Protein AF-A0A832N9A4-F1 (afdb_monomer)

Secondary structure (DSSP, 8-state):
-PPPPHHHHHHHHHHHHHHHHHHHHHHHHHHHTPPTT----S-SS-HHHHHHHHHHHHHHHTT-SSB--TT-SS-----B--HHHHHHHHHHHHHT--HHHH-

Sequence (103 aa):
MPRWTREEKLWAAGWGLLVMLLAFLPYLFALARTPGGYQFMGFLGNPDDRNAHLAWIRQALEGRLLLRNEYTTEPHEGRFLNLYFLFLGRLAAGLGLSPYSVY

Foldseek 3Di:
DDDDDPVRVVVVVVVVVVVVVVVCVVQVVCQVPPDPPDHDLSDPDDVVVVVQLLQLLCCLLVVDQAGDRPPDPDDDDRDDGDPQSNVLSVVCNVVVHHSSVSD

Mean predicted aligned error: 4.88 Å

Structure (mmCIF, N/CA/C/O backbone):
data_AF-A0A832N9A4-F1
#
_entry.id   AF-A0A832N9A4-F1
#
loop_
_atom_site.group_PDB
_atom_site.id
_atom_site.type_symbol
_atom_site.label_atom_id
_atom_site.label_alt_id
_atom_site.label_comp_id
_atom_site.label_asym_id
_atom_site.label_entity_id
_atom_site.label_seq_id
_atom_site.pdbx_PDB_ins_code
_atom_site.Cartn_x
_atom_site.Cartn_y
_atom_site.Cartn_z
_atom_site.occupancy
_atom_site.B_iso_or_equiv
_atom_site.auth_seq_id
_atom_site.auth_comp_id
_atom_site.auth_asym_id
_atom_site.auth_atom_id
_atom_site.pdbx_PDB_model_num
ATOM 1 N N . MET A 1 1 ? 35.759 1.006 -12.639 1.00 58.22 1 MET A N 1
ATOM 2 C CA . MET A 1 1 ? 34.459 0.300 -12.701 1.00 58.22 1 MET A CA 1
ATOM 3 C C . MET A 1 1 ? 34.007 0.254 -14.154 1.00 58.22 1 MET A C 1
ATOM 5 O O . MET A 1 1 ? 34.050 1.308 -14.784 1.00 58.22 1 MET A O 1
ATOM 9 N N 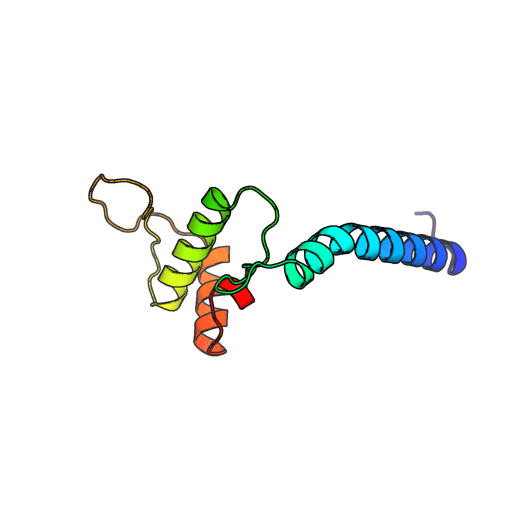. PRO A 1 2 ? 33.640 -0.913 -14.708 1.00 78.56 2 PRO A N 1
ATOM 10 C CA . PRO A 1 2 ? 33.149 -0.999 -16.083 1.00 78.56 2 PRO A CA 1
ATOM 11 C C . PRO A 1 2 ? 31.856 -0.182 -16.248 1.00 78.56 2 PRO A C 1
ATOM 13 O O . PRO A 1 2 ? 30.967 -0.233 -15.397 1.00 78.56 2 PRO A O 1
ATOM 16 N N . ARG A 1 3 ? 31.776 0.618 -17.319 1.00 83.44 3 ARG A N 1
ATOM 17 C CA . ARG A 1 3 ? 30.595 1.421 -17.669 1.00 83.44 3 ARG A CA 1
ATOM 18 C C . ARG A 1 3 ? 29.771 0.664 -18.706 1.00 83.44 3 ARG A C 1
ATOM 20 O O . ARG A 1 3 ? 30.279 0.349 -19.771 1.00 83.44 3 ARG A O 1
ATOM 27 N N . TRP A 1 4 ? 28.508 0.422 -18.381 1.00 90.50 4 TRP A N 1
ATOM 28 C CA . TRP A 1 4 ? 27.551 -0.269 -19.242 1.00 90.50 4 TRP A CA 1
ATOM 29 C C . TRP A 1 4 ? 27.150 0.622 -20.420 1.00 90.50 4 TRP A C 1
ATOM 31 O O . TRP A 1 4 ? 26.909 1.825 -20.238 1.00 90.50 4 TRP A O 1
ATOM 41 N N . THR A 1 5 ? 27.041 0.031 -21.604 1.00 95.75 5 THR A N 1
ATOM 42 C CA . THR A 1 5 ? 26.595 0.693 -22.833 1.00 95.75 5 THR A CA 1
ATOM 43 C C . THR A 1 5 ? 25.097 1.021 -22.782 1.00 95.75 5 THR A C 1
ATOM 45 O O . THR A 1 5 ? 24.340 0.513 -21.949 1.00 95.75 5 THR A O 1
ATOM 48 N N . ARG A 1 6 ? 24.637 1.917 -23.666 1.00 94.25 6 ARG A N 1
ATOM 49 C CA . ARG A 1 6 ? 23.209 2.271 -23.762 1.00 94.25 6 ARG A CA 1
ATOM 50 C C . ARG A 1 6 ? 22.356 1.064 -24.164 1.00 94.25 6 ARG A C 1
ATOM 52 O O . ARG A 1 6 ? 21.251 0.919 -23.654 1.00 94.25 6 ARG A O 1
ATOM 59 N N . GLU A 1 7 ? 22.872 0.215 -25.045 1.00 95.56 7 GLU A N 1
ATOM 60 C CA . GLU A 1 7 ? 22.177 -0.974 -25.545 1.00 95.56 7 GLU A CA 1
ATOM 61 C C . GLU A 1 7 ? 21.977 -2.014 -24.444 1.00 95.56 7 GLU A C 1
ATOM 63 O O . GLU A 1 7 ? 20.855 -2.470 -24.246 1.00 95.56 7 GLU A O 1
ATOM 68 N N . GLU A 1 8 ? 23.009 -2.299 -23.645 1.00 95.81 8 GLU A N 1
ATOM 69 C CA . GLU A 1 8 ? 22.905 -3.217 -22.501 1.00 95.81 8 GLU A CA 1
ATOM 70 C C . GLU A 1 8 ? 21.872 -2.735 -21.476 1.00 95.81 8 GLU A C 1
ATOM 72 O O . GLU A 1 8 ? 21.081 -3.525 -20.963 1.00 95.81 8 GLU A O 1
ATOM 77 N N . LYS A 1 9 ? 21.826 -1.422 -21.208 1.00 95.44 9 LYS A N 1
ATOM 78 C CA . LYS A 1 9 ? 20.820 -0.833 -20.311 1.00 95.44 9 LYS A CA 1
ATOM 79 C C . LYS A 1 9 ? 19.404 -0.986 -20.858 1.00 95.44 9 LYS A C 1
ATOM 81 O O . LYS A 1 9 ? 18.500 -1.311 -20.095 1.00 95.44 9 LYS A O 1
ATOM 86 N N . LEU A 1 10 ? 19.203 -0.749 -22.155 1.00 96.81 10 LEU A N 1
ATOM 87 C CA . LEU A 1 10 ? 17.894 -0.900 -22.796 1.00 96.81 10 LEU A CA 1
ATOM 88 C C . LEU A 1 10 ? 17.456 -2.365 -22.845 1.00 96.81 10 LEU A C 1
ATOM 90 O O . LEU A 1 10 ? 16.291 -2.655 -22.595 1.00 96.81 10 LEU A O 1
ATOM 94 N N . TRP A 1 11 ? 18.385 -3.283 -23.103 1.00 97.50 11 TRP A N 1
ATOM 95 C CA . TRP A 1 11 ? 18.128 -4.719 -23.076 1.00 97.50 11 TRP A CA 1
ATOM 96 C C . TRP A 1 11 ? 17.721 -5.187 -21.675 1.00 97.50 11 TRP A C 1
ATOM 98 O O . TRP A 1 11 ? 16.685 -5.833 -21.516 1.00 97.50 11 TRP A O 1
ATOM 108 N N . ALA A 1 12 ? 18.475 -4.788 -20.646 1.00 97.12 12 ALA A N 1
ATOM 109 C CA . ALA A 1 12 ? 18.156 -5.105 -19.258 1.00 97.12 12 ALA A CA 1
ATOM 110 C C . ALA A 1 12 ? 16.815 -4.492 -18.824 1.00 97.12 12 ALA A C 1
ATOM 112 O O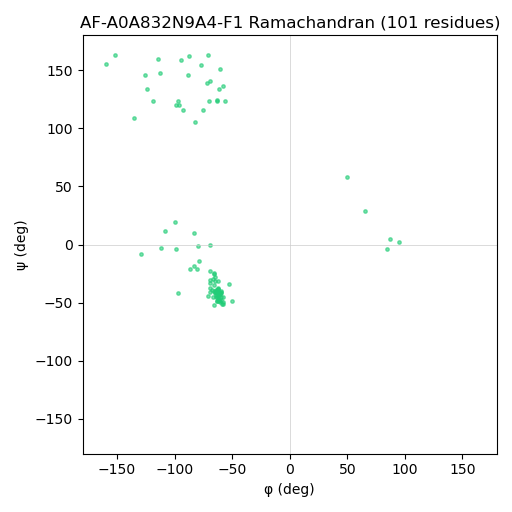 . ALA A 1 12 ? 16.012 -5.166 -18.183 1.00 97.12 12 ALA A O 1
ATOM 113 N N . ALA A 1 13 ? 16.535 -3.242 -19.210 1.00 97.31 13 ALA A N 1
ATOM 114 C CA . ALA A 1 13 ? 15.254 -2.595 -18.938 1.00 97.31 13 ALA A CA 1
ATOM 115 C C . ALA A 1 13 ? 14.090 -3.296 -19.654 1.00 97.31 13 ALA A C 1
ATOM 117 O O . ALA A 1 13 ? 13.032 -3.476 -19.056 1.00 97.31 13 ALA A O 1
ATOM 118 N N . GLY A 1 14 ? 14.287 -3.730 -20.902 1.00 98.31 14 GLY A N 1
ATOM 119 C CA . GLY A 1 14 ? 13.292 -4.481 -21.666 1.00 98.31 14 GLY A CA 1
ATOM 120 C C . GLY A 1 14 ? 12.945 -5.813 -21.004 1.00 98.31 14 GLY A C 1
ATOM 121 O O . GLY A 1 14 ? 11.769 -6.108 -20.797 1.00 98.31 14 GLY A O 1
ATOM 122 N N . TRP A 1 15 ? 13.956 -6.582 -20.592 1.00 98.25 15 TRP A N 1
ATOM 123 C CA . TRP A 1 15 ? 13.741 -7.822 -19.842 1.00 98.25 15 TRP A CA 1
ATOM 124 C C . TRP A 1 15 ? 13.122 -7.584 -18.470 1.00 98.25 15 TRP A C 1
ATOM 126 O O . TRP A 1 15 ? 12.200 -8.302 -18.091 1.00 98.25 15 TRP A O 1
ATOM 136 N N . GLY A 1 16 ? 13.578 -6.562 -17.745 1.00 98.00 16 GLY A N 1
ATOM 137 C CA . GLY A 1 16 ? 12.993 -6.175 -16.465 1.00 98.00 16 GLY A CA 1
ATOM 138 C C . GLY A 1 16 ? 11.509 -5.839 -16.600 1.00 98.00 16 GLY A C 1
ATOM 139 O O . GLY A 1 16 ? 10.694 -6.342 -15.830 1.00 98.00 16 GLY A O 1
ATOM 140 N N . LEU A 1 17 ? 11.144 -5.064 -17.625 1.00 97.94 17 LEU A N 1
ATOM 141 C CA . LEU A 1 17 ? 9.754 -4.734 -17.923 1.00 97.94 17 LEU A CA 1
ATOM 142 C C . LEU A 1 17 ? 8.944 -5.983 -18.285 1.00 97.94 17 LEU A C 1
ATOM 144 O O . LEU A 1 17 ? 7.847 -6.158 -17.763 1.00 97.94 17 LEU A O 1
ATOM 148 N N . LEU A 1 18 ? 9.477 -6.869 -19.130 1.00 98.00 18 LEU A N 1
ATOM 149 C CA . LEU A 1 18 ? 8.796 -8.110 -19.502 1.00 98.00 18 LEU A CA 1
ATOM 150 C C . LEU A 1 18 ? 8.528 -8.994 -18.278 1.00 98.00 18 LEU A C 1
ATOM 152 O O . LEU A 1 18 ? 7.394 -9.420 -18.072 1.00 98.00 18 LEU A O 1
ATOM 156 N N . VAL A 1 19 ? 9.540 -9.238 -17.443 1.00 97.94 19 VAL A N 1
ATOM 157 C CA . VAL A 1 19 ? 9.394 -10.039 -16.217 1.00 97.94 19 VAL A CA 1
ATOM 158 C C . VAL A 1 19 ? 8.386 -9.395 -15.268 1.00 97.94 19 VAL A C 1
ATOM 160 O O . VAL A 1 19 ? 7.533 -10.096 -14.727 1.00 97.94 19 VAL A O 1
ATOM 163 N N . MET A 1 20 ? 8.433 -8.069 -15.112 1.00 97.00 20 MET A N 1
ATOM 164 C CA . MET A 1 20 ? 7.462 -7.333 -14.307 1.00 97.00 20 MET A CA 1
ATOM 165 C C . MET A 1 20 ? 6.038 -7.558 -14.829 1.00 97.00 20 MET A C 1
ATOM 167 O O . MET A 1 20 ? 5.171 -7.975 -14.067 1.00 97.00 20 MET A O 1
ATOM 171 N N . LEU A 1 21 ? 5.797 -7.362 -16.129 1.00 96.62 21 LEU A N 1
ATOM 172 C CA . LEU A 1 21 ? 4.481 -7.566 -16.745 1.00 96.62 21 LEU A CA 1
ATOM 173 C C . LEU A 1 21 ? 3.978 -9.005 -16.575 1.00 96.62 21 LEU A C 1
ATOM 175 O O . LEU A 1 21 ? 2.812 -9.210 -16.237 1.00 96.62 21 LEU A O 1
ATOM 179 N N . LEU A 1 22 ? 4.853 -9.999 -16.749 1.00 97.31 22 LEU A N 1
ATOM 180 C CA . LEU A 1 22 ? 4.511 -11.405 -16.533 1.00 97.31 22 LEU A CA 1
ATOM 181 C C . LEU A 1 22 ? 4.147 -11.687 -15.068 1.00 97.31 22 LEU A C 1
ATOM 183 O O . LEU A 1 22 ? 3.190 -12.415 -14.811 1.00 97.31 22 LEU A O 1
ATOM 187 N N . ALA A 1 23 ? 4.844 -11.075 -14.108 1.00 95.50 23 ALA A N 1
ATOM 188 C CA . ALA A 1 23 ? 4.532 -11.206 -12.685 1.00 95.50 23 ALA A CA 1
ATOM 189 C C . ALA A 1 23 ? 3.173 -10.580 -12.304 1.00 95.50 23 ALA A C 1
ATOM 191 O O . ALA A 1 23 ? 2.545 -11.024 -11.343 1.00 95.50 23 ALA A O 1
ATO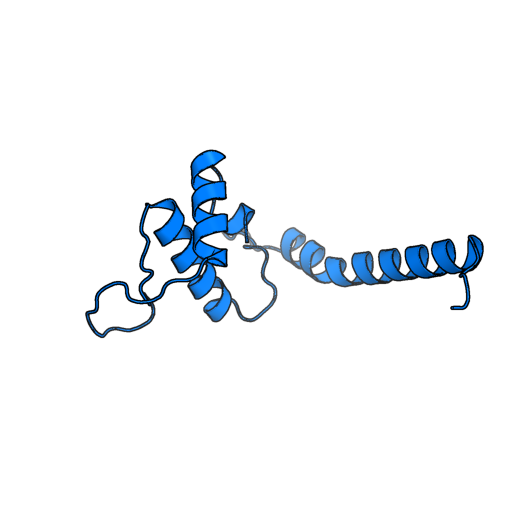M 192 N N . PHE A 1 24 ? 2.683 -9.598 -13.072 1.00 95.62 24 PHE A N 1
ATOM 193 C CA . PHE A 1 24 ? 1.358 -8.992 -12.882 1.00 95.62 24 PHE A CA 1
ATOM 194 C C . PHE A 1 24 ? 0.203 -9.812 -13.476 1.00 95.62 24 PHE A C 1
ATOM 196 O O . PHE A 1 24 ? -0.936 -9.657 -13.029 1.00 95.62 24 PHE A O 1
ATOM 203 N N . LEU A 1 25 ? 0.455 -10.711 -14.435 1.00 96.25 25 LEU A N 1
ATOM 204 C CA . LEU A 1 25 ? -0.590 -11.533 -15.061 1.00 96.25 25 LEU A CA 1
ATOM 205 C C . LEU A 1 25 ? -1.517 -12.260 -14.070 1.00 96.25 25 LEU A C 1
ATOM 207 O O . LEU A 1 25 ? -2.734 -12.154 -14.245 1.00 96.25 25 LEU A O 1
ATOM 211 N N . PRO A 1 26 ? -1.028 -12.963 -13.026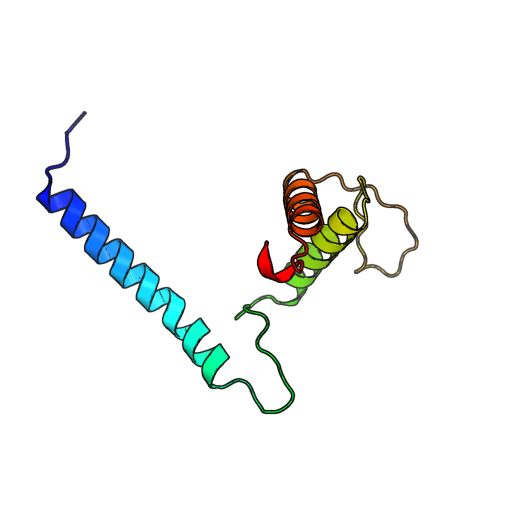 1.00 95.56 26 PRO A N 1
ATOM 212 C CA . PRO A 1 26 ? -1.925 -13.650 -12.100 1.00 95.56 26 PRO A CA 1
ATOM 213 C C . PRO A 1 26 ? -2.812 -12.681 -11.300 1.00 95.56 26 PRO A C 1
ATOM 215 O O . PRO A 1 26 ? -3.939 -13.035 -10.962 1.00 95.56 26 PRO A O 1
ATOM 218 N N . TYR A 1 27 ? -2.365 -11.443 -11.059 1.00 94.25 27 TYR A N 1
ATOM 219 C CA . TYR A 1 27 ? -3.176 -10.411 -10.405 1.00 94.25 27 TYR A CA 1
ATOM 220 C C . TYR A 1 27 ? -4.295 -9.908 -11.318 1.00 94.25 27 TYR A C 1
ATOM 222 O O . TYR A 1 27 ? -5.438 -9.791 -10.878 1.00 94.25 27 TYR A O 1
ATOM 230 N N . LEU A 1 28 ? -3.988 -9.656 -12.595 1.00 95.19 28 LEU A N 1
ATOM 231 C CA . LEU A 1 28 ? -4.993 -9.268 -13.590 1.00 95.19 28 LEU A CA 1
ATOM 232 C C . LEU A 1 28 ? -6.027 -10.378 -13.793 1.00 95.19 28 LEU A C 1
ATOM 234 O O . LEU A 1 28 ? -7.224 -10.107 -13.876 1.00 95.19 28 LEU A O 1
ATOM 238 N N . PHE A 1 29 ? -5.571 -11.631 -13.820 1.00 95.94 29 PHE A N 1
ATOM 239 C CA . PHE A 1 29 ? -6.450 -12.790 -13.902 1.00 95.94 29 PHE A CA 1
ATOM 240 C C . PHE A 1 29 ? -7.375 -12.889 -12.683 1.00 95.94 29 PHE A C 1
ATOM 242 O O . PHE A 1 29 ? -8.583 -13.042 -12.853 1.00 95.94 29 PHE A O 1
ATOM 249 N N . ALA A 1 30 ? -6.838 -12.759 -11.466 1.00 94.81 30 ALA A N 1
ATOM 250 C CA . ALA A 1 30 ? -7.638 -12.783 -10.243 1.00 94.81 30 ALA A CA 1
ATOM 251 C C . ALA A 1 30 ? -8.681 -11.658 -10.227 1.00 94.81 30 ALA A C 1
ATOM 253 O O . ALA A 1 30 ? -9.854 -11.921 -9.972 1.00 94.81 30 ALA A O 1
ATOM 254 N N . LEU A 1 31 ? -8.284 -10.436 -10.597 1.00 94.38 31 LEU A N 1
ATOM 255 C CA . LEU A 1 31 ? -9.192 -9.297 -10.705 1.00 94.38 31 LEU A CA 1
ATOM 256 C C . LEU A 1 31 ? -10.339 -9.585 -11.688 1.00 94.38 31 LEU A C 1
ATOM 258 O O . LEU A 1 31 ? -11.505 -9.433 -11.326 1.00 94.38 31 LEU A O 1
ATOM 262 N N . ALA A 1 32 ? -10.022 -10.076 -12.890 1.00 95.62 32 ALA A N 1
ATOM 263 C CA . ALA A 1 32 ? -11.000 -10.372 -13.938 1.00 95.62 32 ALA A CA 1
ATOM 264 C C . ALA A 1 32 ? -11.921 -11.565 -13.621 1.00 95.62 32 ALA A C 1
ATOM 266 O O . ALA A 1 32 ? -13.002 -11.681 -14.198 1.00 95.62 32 ALA A O 1
ATOM 267 N N . ARG A 1 33 ? -11.500 -12.478 -12.736 1.00 96.25 33 ARG A N 1
ATOM 268 C CA . ARG A 1 33 ? -12.244 -13.701 -12.387 1.00 96.25 33 ARG A CA 1
ATOM 269 C C . ARG A 1 33 ? -12.845 -13.667 -10.983 1.00 96.25 33 ARG A C 1
ATOM 271 O O . ARG A 1 33 ? -13.329 -14.700 -10.522 1.00 96.25 33 ARG A O 1
ATOM 278 N N . THR A 1 34 ? -12.858 -12.504 -10.334 1.00 94.75 34 THR A N 1
ATOM 279 C CA . THR A 1 34 ? -13.505 -12.313 -9.030 1.00 94.75 34 THR A CA 1
ATOM 280 C C . 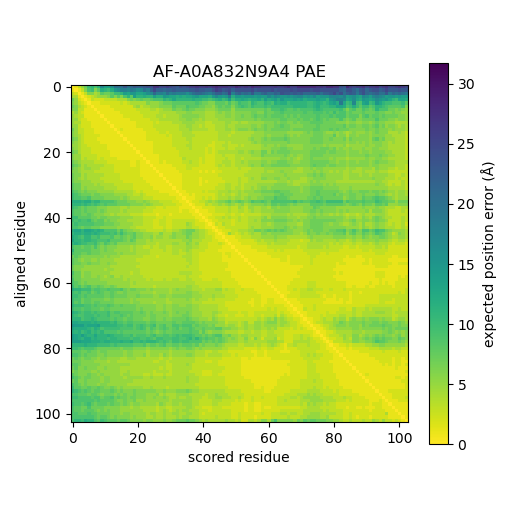THR A 1 34 ? -14.984 -12.722 -9.111 1.00 94.75 34 THR A C 1
ATOM 282 O O . THR A 1 34 ? -15.704 -12.193 -9.962 1.00 94.75 34 THR A O 1
ATOM 285 N N . PRO A 1 35 ? -15.464 -13.655 -8.266 1.00 94.69 35 PRO A N 1
ATOM 286 C CA . PRO A 1 35 ? -16.870 -14.046 -8.251 1.00 94.69 35 PRO A CA 1
ATOM 287 C C . PRO A 1 35 ? -17.797 -12.871 -7.920 1.00 94.69 35 PRO A C 1
ATOM 289 O O . PRO A 1 35 ? -17.432 -11.964 -7.172 1.00 94.69 35 PRO A O 1
ATOM 292 N N . GLY A 1 36 ? -19.026 -12.910 -8.439 1.00 95.88 36 GLY A N 1
ATOM 293 C CA . GLY A 1 36 ? -20.040 -11.904 -8.122 1.00 95.88 36 GLY A CA 1
ATOM 294 C C . GLY A 1 36 ? -20.305 -11.824 -6.615 1.00 95.88 36 GLY A C 1
ATOM 295 O O . GLY A 1 36 ? -20.400 -12.849 -5.946 1.00 95.88 36 GLY A O 1
ATOM 296 N N . GLY A 1 37 ? -20.405 -10.604 -6.085 1.00 95.25 37 GLY A N 1
ATOM 297 C CA . GLY A 1 37 ? -20.570 -10.352 -4.647 1.00 95.25 37 GLY A CA 1
ATOM 298 C C . GLY A 1 37 ? -19.264 -10.317 -3.845 1.00 95.25 37 GLY A C 1
ATOM 299 O O . GLY A 1 37 ? -19.299 -9.990 -2.663 1.00 95.25 37 GLY A O 1
ATOM 300 N N . TYR A 1 38 ? -18.118 -10.588 -4.476 1.00 94.06 38 TYR A N 1
ATOM 301 C CA . TYR A 1 38 ? -16.796 -10.492 -3.860 1.00 94.06 38 TYR A CA 1
ATOM 302 C C . TYR A 1 38 ? -15.961 -9.388 -4.515 1.00 94.06 38 TYR A C 1
ATOM 304 O O . TYR A 1 38 ? -16.219 -8.966 -5.642 1.00 94.06 38 TYR A O 1
ATOM 312 N N . GLN A 1 39 ? -14.936 -8.923 -3.801 1.00 91.06 39 GLN A N 1
ATOM 313 C CA . GLN A 1 39 ? -13.935 -7.990 -4.313 1.00 91.06 39 GLN A CA 1
ATOM 314 C C . GLN A 1 39 ? -12.545 -8.593 -4.144 1.00 91.06 39 GLN A C 1
ATOM 316 O O . GLN A 1 39 ? -12.208 -9.110 -3.077 1.00 91.06 39 GLN A O 1
ATOM 321 N N . PHE A 1 40 ? -11.728 -8.524 -5.194 1.00 92.00 40 PHE A N 1
ATOM 322 C CA . PHE A 1 40 ? -10.332 -8.918 -5.099 1.00 92.00 40 PHE A CA 1
ATOM 323 C C . PHE A 1 40 ? -9.539 -7.841 -4.357 1.00 92.00 40 PHE A C 1
ATOM 325 O O . PHE A 1 40 ? -9.393 -6.722 -4.837 1.00 92.00 40 PHE A O 1
ATOM 332 N N . MET A 1 41 ? -8.997 -8.205 -3.196 1.00 89.38 41 MET A N 1
ATOM 333 C CA . MET A 1 41 ? -8.279 -7.289 -2.299 1.00 89.38 41 MET A CA 1
ATOM 334 C C . MET A 1 41 ? -6.803 -7.076 -2.681 1.00 89.38 41 MET A C 1
ATOM 336 O O . MET A 1 41 ? -6.043 -6.502 -1.910 1.00 89.38 41 MET A O 1
ATOM 340 N N . GLY A 1 42 ? -6.371 -7.557 -3.854 1.00 89.06 42 GLY A N 1
ATOM 341 C CA . GLY A 1 42 ? -5.012 -7.340 -4.364 1.00 89.06 42 GLY A CA 1
ATOM 342 C C . GLY A 1 42 ? -3.966 -8.363 -3.912 1.00 89.06 42 GLY A C 1
ATOM 343 O O . GLY A 1 42 ? -2.794 -8.221 -4.251 1.00 89.06 42 GLY A O 1
ATOM 344 N N . PHE A 1 43 ? -4.349 -9.413 -3.180 1.00 90.62 43 PHE A N 1
ATOM 345 C CA . PHE A 1 43 ? -3.417 -10.407 -2.640 1.00 90.62 43 PHE A CA 1
ATOM 346 C C . PHE A 1 43 ? -3.691 -11.807 -3.183 1.00 90.62 43 PHE A C 1
ATOM 348 O O . PHE A 1 43 ? -4.780 -12.343 -3.015 1.00 90.62 43 PHE A O 1
ATOM 355 N N . LEU A 1 44 ? -2.676 -12.417 -3.799 1.00 90.75 44 LEU A N 1
ATOM 356 C CA . LEU A 1 44 ? -2.760 -13.790 -4.312 1.00 90.75 44 LEU A CA 1
ATOM 357 C C . LEU A 1 44 ? -2.413 -14.857 -3.265 1.00 90.75 44 LEU A C 1
ATOM 359 O O . LEU A 1 44 ? -2.782 -16.014 -3.429 1.00 90.75 44 LEU A O 1
ATOM 363 N N . GLY A 1 45 ? -1.689 -14.491 -2.205 1.00 88.38 45 GLY A N 1
ATOM 364 C CA . GLY A 1 45 ? -1.212 -15.440 -1.203 1.00 88.38 45 GLY A CA 1
ATOM 365 C C . GLY A 1 45 ? -0.865 -14.780 0.125 1.00 88.38 45 GLY A C 1
ATOM 366 O O . GLY A 1 45 ? -0.540 -13.586 0.169 1.00 88.38 45 GLY A O 1
ATOM 367 N N . ASN A 1 46 ? -0.931 -15.596 1.180 1.00 87.88 46 ASN A N 1
ATOM 368 C CA . ASN A 1 46 ? -0.765 -15.218 2.584 1.00 87.88 46 ASN A CA 1
ATOM 369 C C . ASN A 1 46 ? -1.628 -14.002 2.992 1.00 87.88 46 ASN A C 1
ATOM 371 O O . ASN A 1 46 ? -1.083 -12.963 3.366 1.00 87.88 46 ASN A O 1
ATOM 375 N N . PRO A 1 47 ? -2.967 -14.070 2.842 1.00 86.50 47 PRO A N 1
ATOM 376 C CA . PRO A 1 47 ? -3.840 -12.950 3.188 1.00 86.50 47 PRO A CA 1
ATOM 377 C C . PRO A 1 47 ? -3.821 -12.638 4.690 1.00 86.50 47 PRO A C 1
ATOM 379 O O . PRO A 1 47 ? -3.943 -11.473 5.053 1.00 86.50 47 PRO A O 1
ATOM 382 N N . ASP A 1 48 ? -3.621 -13.641 5.546 1.00 89.31 48 ASP A N 1
ATOM 383 C CA . ASP A 1 48 ? -3.680 -13.489 7.004 1.00 89.31 48 ASP A CA 1
ATOM 384 C C . ASP A 1 48 ? -2.594 -12.541 7.528 1.00 89.31 48 ASP A C 1
ATOM 386 O O . ASP A 1 48 ? -2.892 -11.579 8.235 1.00 89.31 48 ASP A O 1
ATOM 390 N N . ASP A 1 49 ? -1.347 -12.741 7.096 1.00 90.75 49 ASP A N 1
ATOM 391 C CA . ASP A 1 49 ? -0.224 -11.870 7.463 1.00 90.75 49 ASP A CA 1
ATOM 392 C C . ASP A 1 49 ? -0.413 -10.440 6.929 1.00 90.75 49 ASP A C 1
ATOM 394 O O . ASP A 1 49 ? -0.210 -9.446 7.628 1.00 90.75 49 ASP A O 1
ATOM 398 N N . ARG A 1 50 ? -0.911 -10.309 5.694 1.00 91.50 50 ARG A N 1
ATOM 399 C CA . ARG A 1 50 ? -1.186 -8.990 5.105 1.00 91.50 50 ARG A CA 1
ATOM 400 C C . ARG A 1 50 ? -2.310 -8.261 5.833 1.00 91.50 50 ARG A C 1
ATOM 402 O O . ARG A 1 50 ? -2.246 -7.042 5.982 1.00 91.50 50 ARG A O 1
ATOM 409 N N . ASN A 1 51 ? -3.312 -8.981 6.326 1.00 93.12 51 ASN A N 1
ATOM 410 C CA . ASN A 1 51 ? -4.379 -8.393 7.125 1.00 93.12 51 ASN A CA 1
ATOM 411 C C . ASN A 1 51 ? -3.856 -7.878 8.477 1.00 93.12 51 ASN A C 1
ATOM 413 O O . ASN A 1 51 ? -4.377 -6.880 8.982 1.00 93.12 51 ASN A O 1
ATOM 417 N N . ALA A 1 52 ? -2.801 -8.478 9.043 1.00 93.69 52 ALA A N 1
ATOM 418 C CA . ALA A 1 52 ? -2.115 -7.924 10.212 1.00 93.69 52 ALA A CA 1
ATOM 419 C C . ALA A 1 52 ? -1.452 -6.576 9.898 1.00 93.69 52 ALA A C 1
ATOM 421 O O . ALA A 1 52 ? -1.648 -5.599 10.625 1.00 93.69 52 ALA A O 1
ATOM 422 N N . HIS A 1 53 ? -0.762 -6.474 8.760 1.00 94.69 53 HIS A N 1
ATOM 423 C CA . HIS A 1 53 ? -0.181 -5.208 8.310 1.00 94.69 53 HIS A CA 1
ATOM 424 C C . HIS A 1 53 ? -1.234 -4.130 8.038 1.00 94.69 53 HIS A C 1
ATOM 426 O O . HIS A 1 53 ? -1.086 -2.988 8.480 1.00 94.69 53 HIS A O 1
ATOM 432 N N . LEU A 1 54 ? -2.327 -4.483 7.361 1.00 95.88 54 LEU A N 1
ATOM 433 C CA . LEU A 1 54 ? -3.428 -3.557 7.104 1.00 95.88 54 LEU A CA 1
ATOM 434 C C . LEU A 1 54 ? -4.084 -3.072 8.401 1.00 95.88 54 LEU A C 1
ATOM 436 O O . LEU A 1 54 ? -4.409 -1.889 8.506 1.00 95.88 54 LEU A O 1
ATOM 440 N N . ALA A 1 55 ? -4.229 -3.941 9.407 1.00 95.94 55 ALA A N 1
ATOM 441 C CA . ALA A 1 55 ? -4.731 -3.556 10.725 1.00 95.94 55 ALA A CA 1
ATOM 442 C C . ALA A 1 55 ? -3.806 -2.539 11.417 1.00 95.94 55 ALA A C 1
ATOM 444 O O . ALA A 1 55 ? -4.281 -1.589 12.039 1.00 95.94 55 ALA A O 1
ATOM 445 N N . TRP A 1 56 ? -2.490 -2.677 11.270 1.00 97.31 56 TRP A N 1
ATOM 446 C CA . TRP A 1 56 ? -1.518 -1.715 11.795 1.00 97.31 56 TRP A CA 1
ATOM 447 C C . TRP A 1 56 ? -1.536 -0.371 11.065 1.00 97.31 56 TRP A C 1
ATOM 449 O O . TRP A 1 56 ? -1.519 0.675 11.715 1.00 97.31 56 TRP A O 1
ATOM 459 N N . ILE A 1 57 ? -1.656 -0.373 9.735 1.00 97.88 57 ILE A N 1
ATOM 460 C CA . ILE A 1 57 ? -1.843 0.857 8.947 1.00 97.88 57 ILE A CA 1
ATOM 461 C C . ILE A 1 57 ? -3.150 1.547 9.341 1.00 97.88 57 ILE A C 1
ATOM 463 O O . ILE A 1 57 ? -3.181 2.763 9.520 1.00 97.88 57 ILE A O 1
ATOM 467 N N . ARG A 1 58 ? -4.224 0.773 9.532 1.00 97.50 58 ARG A N 1
ATOM 468 C CA . ARG A 1 58 ? -5.526 1.260 10.001 1.00 97.50 58 ARG A CA 1
ATOM 469 C C . ARG A 1 58 ? -5.415 1.927 11.374 1.00 97.50 58 ARG A C 1
ATOM 471 O O . ARG A 1 58 ? -5.893 3.044 11.539 1.00 97.50 58 ARG A O 1
ATOM 478 N N . GLN A 1 59 ? -4.740 1.293 12.329 1.00 97.69 59 GLN A N 1
ATOM 479 C CA . GLN A 1 59 ? -4.489 1.867 13.655 1.00 97.69 59 GLN A CA 1
ATOM 480 C C . GLN A 1 59 ? -3.683 3.174 13.585 1.00 97.69 59 GLN A C 1
ATOM 482 O O . GLN A 1 59 ? -3.998 4.137 14.283 1.00 97.69 59 GLN A O 1
ATOM 487 N N . ALA A 1 60 ? -2.662 3.231 12.727 1.00 97.75 60 ALA A N 1
ATOM 488 C CA . ALA A 1 60 ? -1.874 4.439 12.506 1.00 97.75 60 ALA A CA 1
ATOM 489 C C . ALA A 1 60 ? -2.690 5.571 11.854 1.00 97.75 60 ALA A C 1
ATOM 491 O O . ALA A 1 60 ? -2.556 6.731 12.251 1.00 97.75 60 ALA A O 1
ATOM 492 N N . LEU A 1 61 ? -3.559 5.232 10.893 1.00 98.12 61 LEU A N 1
ATOM 493 C CA . LEU A 1 61 ? -4.525 6.142 10.268 1.00 98.12 61 LEU A CA 1
ATOM 494 C C . LEU A 1 61 ? -5.493 6.719 11.308 1.00 98.12 61 LEU A C 1
ATOM 496 O O . LEU A 1 61 ? -5.755 7.917 11.300 1.00 98.12 61 LEU A O 1
ATOM 500 N N . GLU A 1 62 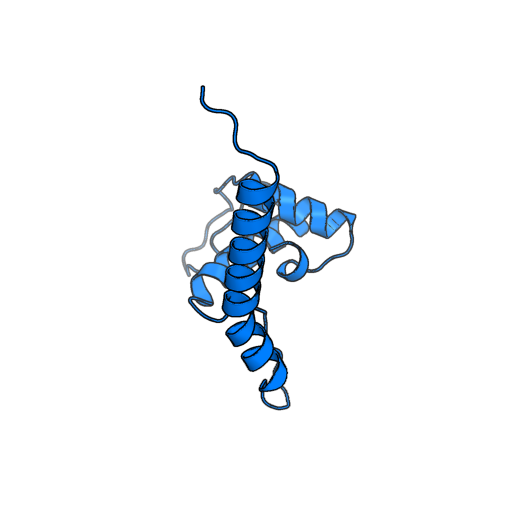? -5.950 5.897 12.255 1.00 97.19 62 GLU A N 1
ATOM 501 C CA . GLU A 1 62 ? -6.773 6.306 13.407 1.00 97.19 62 GLU A CA 1
ATOM 502 C C . GLU A 1 62 ? -6.011 7.151 14.445 1.00 97.19 62 GLU A C 1
ATOM 504 O O . GLU A 1 62 ? -6.575 7.573 15.452 1.00 97.19 62 GLU A O 1
ATOM 509 N N . GLY A 1 63 ? -4.725 7.418 14.219 1.00 96.25 63 GLY A N 1
ATOM 510 C CA . GLY A 1 63 ? -3.925 8.305 15.049 1.00 96.25 63 GLY A CA 1
ATOM 511 C C . GLY A 1 63 ? -3.112 7.611 16.138 1.00 96.25 63 GLY A C 1
ATOM 512 O O . GLY A 1 63 ? -2.397 8.304 16.867 1.00 96.25 63 GLY A O 1
ATOM 513 N N . ARG A 1 64 ? -3.141 6.276 16.229 1.00 96.56 64 ARG A N 1
ATOM 514 C CA . ARG A 1 64 ? -2.347 5.528 17.216 1.00 96.56 64 ARG A CA 1
ATOM 515 C C . ARG A 1 64 ? -0.859 5.601 16.874 1.00 96.56 64 ARG A C 1
ATOM 517 O O . ARG A 1 64 ? -0.470 5.549 15.710 1.00 96.56 64 ARG A O 1
ATOM 524 N N . LEU A 1 65 ? -0.025 5.742 17.903 1.00 96.19 65 LEU A N 1
ATOM 525 C CA . LEU A 1 65 ? 1.439 5.708 17.778 1.00 96.19 65 LEU A CA 1
ATOM 526 C C . LEU A 1 65 ? 2.001 4.328 18.115 1.00 96.19 65 LEU A C 1
ATOM 528 O O . LEU A 1 65 ? 2.889 3.834 17.427 1.00 96.19 65 LEU A O 1
ATOM 532 N N . LEU A 1 66 ? 1.462 3.704 19.161 1.00 97.31 66 LEU A N 1
ATOM 533 C CA . LEU A 1 66 ? 1.789 2.338 19.532 1.00 97.31 66 LEU A CA 1
ATOM 534 C C . LEU A 1 66 ? 0.708 1.411 18.991 1.00 97.31 66 LEU A C 1
ATOM 536 O O . LEU A 1 66 ? -0.475 1.551 19.306 1.00 97.31 66 LEU A O 1
ATOM 540 N N . LEU A 1 67 ? 1.137 0.483 18.151 1.00 96.19 67 LEU A N 1
ATOM 541 C CA . LEU A 1 67 ? 0.297 -0.459 17.439 1.00 96.19 67 LEU A CA 1
ATOM 542 C C . LEU A 1 67 ? 0.090 -1.704 18.303 1.00 96.19 67 LEU A C 1
ATOM 544 O O . LEU A 1 67 ? 0.963 -2.118 19.078 1.00 96.19 67 LEU A O 1
ATOM 548 N N . ARG A 1 68 ? -1.094 -2.290 18.179 1.00 94.94 68 ARG A N 1
ATOM 549 C CA . ARG A 1 68 ? -1.536 -3.470 18.913 1.00 94.94 68 ARG A CA 1
ATOM 550 C C . ARG A 1 68 ? -1.710 -4.651 17.969 1.00 94.94 68 ARG A C 1
ATOM 552 O O . ARG A 1 68 ? -2.085 -4.470 16.809 1.00 94.94 68 ARG A O 1
ATOM 559 N N . ASN A 1 69 ? -1.448 -5.859 18.457 1.00 92.94 69 ASN A N 1
ATOM 560 C CA . ASN A 1 69 ? -1.776 -7.069 17.722 1.00 92.94 69 ASN A CA 1
ATOM 561 C C . ASN A 1 69 ? -3.258 -7.417 17.935 1.00 92.94 69 ASN A C 1
ATOM 563 O O . ASN A 1 69 ? -3.632 -7.902 18.992 1.00 92.94 69 ASN A O 1
ATOM 567 N N . GLU A 1 70 ? -4.105 -7.189 16.935 1.00 91.75 70 GLU A N 1
ATOM 568 C CA . GLU A 1 70 ? -5.537 -7.526 17.024 1.00 91.75 70 GLU A CA 1
ATOM 569 C C . GLU A 1 70 ? -5.825 -9.024 16.781 1.00 91.75 70 GLU A C 1
ATOM 571 O O . GLU A 1 70 ? -6.972 -9.449 16.852 1.00 91.75 70 GLU A O 1
ATOM 576 N N . TYR A 1 71 ? -4.796 -9.835 16.505 1.00 90.81 71 TYR A N 1
ATOM 577 C CA . TYR A 1 71 ? -4.911 -11.268 16.191 1.00 90.81 71 TYR A CA 1
ATOM 578 C C . TYR A 1 71 ? -4.592 -12.178 17.387 1.00 90.81 71 TYR A C 1
ATOM 580 O O . 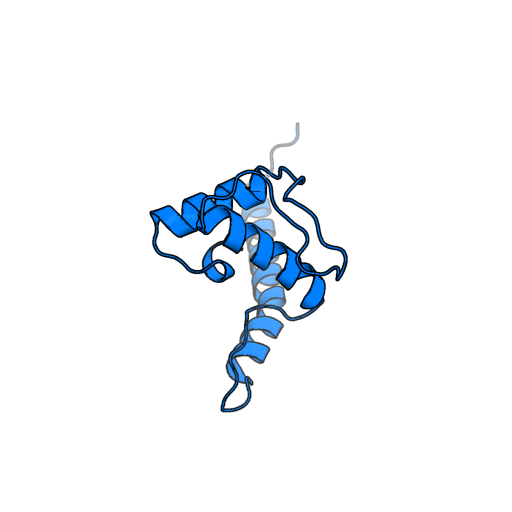TYR A 1 71 ? -4.294 -13.357 17.217 1.00 90.81 71 TYR A O 1
ATOM 588 N N . THR A 1 72 ? -4.649 -11.648 18.609 1.00 90.00 72 THR A N 1
ATOM 589 C CA . THR A 1 72 ? -4.604 -12.440 19.845 1.00 90.00 72 THR A CA 1
ATOM 590 C C . THR A 1 72 ? -5.811 -12.119 20.717 1.00 90.00 72 THR A C 1
ATOM 592 O O . THR A 1 72 ? -6.285 -10.984 20.743 1.00 90.00 72 THR A O 1
ATOM 595 N N . THR A 1 73 ? -6.312 -13.120 21.438 1.00 91.88 73 THR A N 1
ATOM 596 C CA . THR A 1 73 ? -7.435 -12.964 22.373 1.00 91.88 73 THR A CA 1
ATOM 597 C C . THR A 1 73 ? -7.017 -12.345 23.706 1.00 91.88 73 THR A C 1
ATOM 599 O O . THR A 1 73 ? -7.879 -11.923 24.471 1.00 91.88 73 THR A O 1
ATOM 602 N N . GLU A 1 74 ? -5.715 -12.295 24.000 1.00 93.06 74 GLU A N 1
ATOM 603 C CA . GLU A 1 74 ? -5.191 -11.723 25.242 1.00 93.06 74 GLU A CA 1
ATOM 604 C C . GLU A 1 74 ? -5.373 -10.193 25.249 1.00 93.06 74 GLU A C 1
ATOM 606 O O . GLU A 1 74 ? -4.860 -9.515 24.348 1.00 93.06 74 GLU A O 1
ATOM 611 N N . PRO A 1 75 ? -6.055 -9.603 26.248 1.00 91.12 75 PRO A N 1
ATOM 612 C CA . PRO A 1 75 ? -6.176 -8.156 26.356 1.00 91.12 75 PRO A CA 1
ATOM 613 C C . PRO A 1 75 ? -4.809 -7.503 26.572 1.00 91.12 75 PRO A C 1
ATOM 615 O O . PRO A 1 75 ? -4.093 -7.807 27.522 1.00 91.12 75 PRO A O 1
ATOM 618 N N . HIS A 1 76 ? -4.446 -6.562 25.706 1.00 90.94 76 HIS A N 1
ATOM 619 C CA . HIS A 1 76 ? -3.212 -5.798 25.852 1.00 90.94 76 HIS A CA 1
ATOM 620 C C . HIS A 1 76 ? -3.339 -4.406 25.232 1.00 90.94 76 HIS A C 1
ATOM 622 O O . HIS A 1 76 ? -4.243 -4.116 24.441 1.00 90.94 76 HIS A O 1
ATOM 628 N N . GLU A 1 77 ? -2.419 -3.530 25.616 1.00 92.75 77 GLU A N 1
ATOM 629 C CA . GLU A 1 77 ? -2.262 -2.206 25.022 1.00 92.75 77 GLU A CA 1
ATOM 630 C C . GLU A 1 77 ? -1.343 -2.260 23.797 1.00 92.75 77 GLU A C 1
ATOM 632 O O . GLU A 1 77 ? -0.571 -3.206 23.613 1.00 92.75 77 GLU A O 1
ATOM 637 N N . GLY A 1 78 ? -1.400 -1.221 22.961 1.00 91.81 78 GLY A N 1
ATOM 638 C CA . GLY A 1 78 ? -0.436 -1.053 21.879 1.00 91.81 78 GLY A CA 1
ATOM 639 C C . GLY A 1 78 ? 0.968 -0.873 22.449 1.00 91.81 78 GLY A C 1
ATOM 640 O O . GLY A 1 78 ? 1.205 0.025 23.253 1.00 91.81 78 GLY A O 1
ATOM 641 N N . ARG A 1 79 ? 1.905 -1.728 22.037 1.00 92.06 79 ARG A N 1
ATOM 642 C CA . ARG A 1 79 ? 3.318 -1.674 22.464 1.00 92.06 79 ARG A CA 1
ATOM 643 C C . ARG A 1 79 ? 4.293 -1.706 21.293 1.00 92.06 79 ARG A C 1
ATOM 645 O O . ARG A 1 79 ? 5.490 -1.521 21.489 1.00 92.06 79 ARG A O 1
ATOM 652 N N . PHE A 1 80 ? 3.800 -1.940 20.079 1.00 92.00 80 PHE A N 1
ATOM 653 C CA . PHE A 1 80 ? 4.630 -2.067 18.894 1.00 92.00 80 PHE A CA 1
ATOM 654 C C . PHE A 1 80 ? 4.769 -0.720 18.185 1.00 92.00 80 PHE A C 1
ATOM 656 O O . PHE A 1 80 ? 3.792 -0.169 17.684 1.00 92.00 80 PHE A O 1
ATOM 663 N N . LEU A 1 81 ? 5.985 -0.183 18.125 1.00 95.75 81 LEU A N 1
ATOM 664 C CA . LEU A 1 81 ? 6.295 0.996 17.321 1.00 95.75 81 LEU A CA 1
ATOM 665 C C . LEU A 1 81 ? 6.874 0.543 15.978 1.00 95.75 81 LEU A C 1
ATOM 667 O O . LEU A 1 81 ? 7.931 -0.084 15.941 1.00 95.75 81 LEU A O 1
ATOM 671 N N . ASN A 1 82 ? 6.216 0.898 14.875 1.00 96.31 82 ASN A N 1
ATOM 672 C CA . ASN A 1 82 ? 6.726 0.617 13.537 1.00 96.31 82 ASN A CA 1
ATOM 673 C C . ASN A 1 82 ? 6.578 1.840 12.632 1.00 96.31 82 ASN A C 1
ATOM 675 O O . ASN A 1 82 ? 5.475 2.202 12.224 1.00 96.31 82 ASN A O 1
ATOM 679 N N . LEU A 1 83 ? 7.711 2.464 12.305 1.00 97.25 83 LEU A N 1
ATOM 680 C CA . LEU A 1 83 ? 7.755 3.699 11.522 1.00 97.25 83 LEU A CA 1
ATOM 681 C C . LEU A 1 83 ? 7.179 3.535 10.111 1.00 97.25 83 LEU A C 1
ATOM 683 O O . LEU A 1 83 ? 6.591 4.481 9.598 1.00 97.25 83 LEU A O 1
ATOM 687 N N . TYR A 1 84 ? 7.298 2.350 9.507 1.00 97.06 84 TYR A N 1
ATOM 688 C CA . TYR A 1 84 ? 6.751 2.075 8.180 1.00 97.06 84 TYR A CA 1
ATOM 689 C C . TYR A 1 84 ? 5.219 2.132 8.189 1.00 97.06 84 TYR A C 1
ATOM 691 O O . TYR A 1 84 ? 4.623 2.898 7.434 1.00 97.06 84 TYR A O 1
ATOM 699 N N . PHE A 1 85 ? 4.567 1.408 9.106 1.00 97.50 85 PHE A N 1
ATOM 700 C CA . PHE A 1 85 ? 3.101 1.428 9.206 1.00 97.50 85 PHE A CA 1
ATOM 701 C C . PHE A 1 85 ? 2.564 2.766 9.710 1.00 97.50 85 PHE A C 1
ATOM 703 O O . PHE A 1 85 ? 1.504 3.203 9.264 1.00 97.50 85 PHE A O 1
ATOM 710 N N . LEU A 1 86 ? 3.312 3.449 10.583 1.00 97.94 86 LEU A N 1
ATOM 711 C CA . LEU A 1 86 ? 2.985 4.814 10.987 1.00 97.94 86 LEU A CA 1
ATOM 712 C C . LEU A 1 86 ? 3.010 5.761 9.789 1.00 97.94 86 LEU A C 1
ATOM 714 O O . LEU A 1 86 ? 2.045 6.489 9.580 1.00 97.94 86 LEU A O 1
ATOM 718 N N . PHE A 1 87 ? 4.067 5.725 8.978 1.00 98.12 87 PHE A N 1
ATOM 719 C CA . PHE A 1 87 ? 4.168 6.546 7.775 1.00 98.12 87 PHE A CA 1
ATOM 720 C C . PHE A 1 87 ? 3.001 6.288 6.815 1.00 98.12 87 PHE A C 1
ATOM 722 O O . PHE A 1 87 ? 2.306 7.232 6.442 1.00 98.12 87 PHE A O 1
ATOM 729 N N . LEU A 1 88 ? 2.728 5.023 6.481 1.00 98.19 88 LEU A N 1
ATOM 730 C CA . LEU A 1 88 ? 1.631 4.660 5.582 1.00 98.19 88 LEU A CA 1
ATOM 731 C C . LEU A 1 88 ? 0.259 5.072 6.127 1.00 98.19 88 LEU A C 1
ATOM 733 O O . LEU A 1 88 ? -0.561 5.611 5.387 1.00 98.19 88 LEU A O 1
ATOM 737 N N . GLY A 1 89 ? 0.008 4.875 7.423 1.00 98.06 89 GLY A N 1
ATOM 738 C CA . GLY A 1 89 ? -1.251 5.278 8.048 1.00 98.06 89 GLY A CA 1
ATOM 739 C C . GLY A 1 89 ? -1.452 6.792 8.043 1.00 98.06 89 GLY A C 1
ATOM 740 O O . GLY A 1 89 ? -2.545 7.269 7.739 1.00 98.06 89 GLY A O 1
ATOM 741 N N . ARG A 1 90 ? -0.393 7.571 8.306 1.00 97.88 90 ARG A N 1
ATOM 742 C CA . ARG A 1 90 ? -0.449 9.041 8.232 1.00 97.88 90 ARG A CA 1
ATOM 743 C C . ARG A 1 90 ? -0.604 9.539 6.799 1.00 97.88 90 ARG A C 1
ATOM 745 O O . ARG A 1 90 ? -1.348 10.491 6.582 1.00 97.88 90 ARG A O 1
ATOM 752 N N . LEU A 1 91 ? 0.036 8.882 5.832 1.00 98.06 91 LEU A N 1
ATOM 753 C CA . LEU A 1 91 ? -0.144 9.165 4.409 1.00 98.06 91 LEU A CA 1
ATOM 754 C C . LEU A 1 91 ? -1.596 8.918 3.984 1.00 98.06 91 LEU A C 1
ATOM 756 O O . LEU A 1 91 ? -2.216 9.786 3.374 1.00 98.06 91 LEU A O 1
ATOM 760 N N . ALA A 1 92 ? -2.163 7.771 4.363 1.00 98.00 92 ALA A N 1
ATOM 761 C CA . ALA A 1 92 ? -3.554 7.444 4.081 1.00 98.00 92 ALA A CA 1
ATOM 762 C C . ALA A 1 92 ? -4.526 8.435 4.740 1.00 98.00 92 ALA A C 1
ATOM 764 O O . ALA A 1 92 ? -5.456 8.894 4.081 1.00 98.00 92 ALA A O 1
ATOM 765 N N . ALA A 1 93 ? -4.275 8.832 5.992 1.00 97.56 93 ALA A N 1
ATOM 766 C CA . ALA A 1 93 ? -5.064 9.854 6.679 1.00 97.56 93 ALA A CA 1
ATOM 767 C C . ALA A 1 93 ? -5.001 11.217 5.967 1.00 97.56 93 ALA A C 1
ATOM 769 O O . ALA A 1 93 ? -6.032 11.858 5.781 1.00 97.56 93 ALA A O 1
ATOM 770 N N . GLY A 1 94 ? -3.809 11.647 5.537 1.00 97.81 94 GLY A N 1
ATOM 771 C CA . GLY A 1 94 ? -3.615 12.928 4.851 1.00 97.81 94 GLY A CA 1
ATOM 772 C C . GLY A 1 94 ? -4.228 12.983 3.450 1.00 97.81 94 GLY A C 1
ATOM 773 O O . GLY A 1 94 ? -4.655 14.048 3.015 1.00 97.81 94 GLY A O 1
ATOM 774 N N . LEU A 1 95 ? -4.296 11.844 2.755 1.00 97.62 95 LEU A N 1
ATOM 775 C CA . LEU A 1 95 ? -4.830 11.741 1.393 1.00 97.62 95 LEU A CA 1
ATOM 776 C C . LEU A 1 95 ? -6.283 11.237 1.330 1.00 97.62 95 LEU A C 1
ATOM 778 O O . LEU A 1 95 ? -6.845 11.151 0.242 1.00 97.62 95 LEU A O 1
ATOM 782 N N . GLY A 1 96 ? -6.892 10.878 2.465 1.00 96.56 96 GLY A N 1
ATOM 783 C CA . GLY A 1 96 ? -8.232 10.283 2.501 1.00 96.56 96 GLY A CA 1
ATOM 784 C C . GLY A 1 96 ? -8.309 8.905 1.831 1.00 96.56 96 GLY A C 1
ATOM 785 O O . GLY A 1 96 ? -9.348 8.538 1.287 1.00 96.56 96 GLY A O 1
ATOM 786 N N . LEU A 1 97 ? -7.206 8.152 1.835 1.00 96.25 97 LEU A N 1
ATOM 787 C CA . LEU A 1 97 ? -7.099 6.844 1.186 1.00 96.25 97 LEU A CA 1
ATOM 788 C C . LEU A 1 97 ? -7.394 5.694 2.155 1.00 96.25 97 LEU A C 1
ATOM 790 O O . LEU A 1 97 ? -7.267 5.814 3.374 1.00 96.25 97 LEU A O 1
ATOM 794 N N . SER A 1 98 ? -7.756 4.539 1.594 1.00 94.44 98 SER A N 1
ATOM 795 C CA . SER A 1 98 ? -7.897 3.306 2.372 1.00 94.44 98 SER A CA 1
ATOM 796 C C . SER A 1 98 ? -6.524 2.694 2.697 1.00 94.44 98 SER A C 1
ATOM 798 O O . SER A 1 98 ? -5.587 2.872 1.913 1.00 94.44 98 SER A O 1
ATOM 800 N N . PRO A 1 99 ? -6.391 1.899 3.779 1.00 94.94 99 PRO A N 1
ATOM 801 C CA . PRO A 1 99 ? -5.170 1.136 4.049 1.00 94.94 99 PRO A CA 1
ATOM 802 C C . PRO A 1 99 ? -4.713 0.255 2.876 1.00 94.94 99 PRO A C 1
ATOM 804 O O . PRO A 1 99 ? -3.516 0.130 2.650 1.00 94.94 99 PRO A O 1
ATOM 807 N N . TYR A 1 100 ? -5.648 -0.292 2.090 1.00 93.38 100 TYR A N 1
ATOM 808 C CA . TYR A 1 100 ? -5.341 -1.104 0.905 1.00 93.38 100 TYR A CA 1
ATOM 809 C C . TYR A 1 100 ? -4.667 -0.312 -0.220 1.00 93.38 100 TYR A C 1
ATOM 811 O O . TYR A 1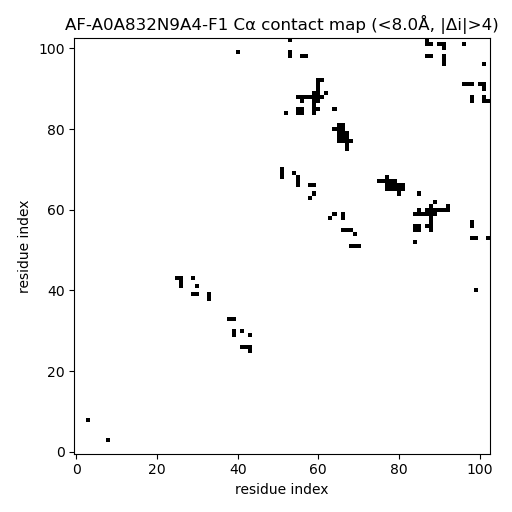 100 ? -3.998 -0.896 -1.059 1.00 93.38 100 TYR A O 1
ATOM 819 N N . SER A 1 101 ? -4.859 1.008 -0.270 1.00 92.75 101 SER A N 1
ATOM 820 C CA . SER A 1 101 ? -4.314 1.859 -1.334 1.00 92.75 101 SER A CA 1
ATOM 821 C C . SER A 1 101 ? -2.862 2.273 -1.087 1.00 92.75 101 SER A C 1
ATOM 823 O O . SER A 1 101 ? -2.199 2.729 -2.014 1.00 92.75 101 SER A O 1
ATOM 825 N N . VAL A 1 102 ? -2.394 2.175 0.159 1.00 93.50 102 VAL A N 1
ATOM 826 C CA . VAL A 1 102 ? -1.050 2.603 0.583 1.00 93.50 102 VAL A CA 1
ATOM 827 C C . VAL A 1 102 ? -0.146 1.432 0.976 1.00 93.50 102 VAL A C 1
ATOM 829 O O . VAL A 1 102 ? 1.002 1.662 1.342 1.00 93.50 102 VAL A O 1
ATOM 832 N N . TYR A 1 103 ? -0.668 0.207 0.946 1.00 89.12 103 TYR A N 1
ATOM 833 C CA . TYR A 1 103 ? 0.057 -1.025 1.249 1.00 89.12 103 TYR A CA 1
ATOM 834 C C . TYR A 1 103 ? 0.655 -1.634 -0.019 1.00 89.12 103 TYR A C 1
ATOM 836 O O . TYR A 1 103 ? 1.843 -2.021 0.031 1.00 89.12 103 TYR A O 1
#

Solvent-accessible surface area (backbone atoms only — not comparable to full-atom values): 6216 Å² total; per-residue (Å²): 130,92,79,82,53,73,64,60,52,50,51,52,49,51,51,51,50,49,53,50,54,59,68,44,46,65,55,55,50,46,58,77,63,47,55,89,97,59,78,71,85,84,69,95,66,68,60,69,65,51,49,51,52,41,51,37,16,43,42,18,40,74,66,46,72,45,40,56,76,85,90,54,90,71,90,76,74,47,75,45,75,49,72,67,39,39,50,40,6,45,50,22,53,76,68,74,47,56,50,82,78,64,108

pLDDT: mean 94.23, std 4.96, range [58.22, 98.31]

Nearest PDB structures (foldseek):
  1j4n-assembly1_A  TM=2.945E-01  e=5.697E+00  Bos taurus

Radius of gyration: 19.3 Å; Cα contacts (8 Å, |Δi|>4): 84; chains: 1; bo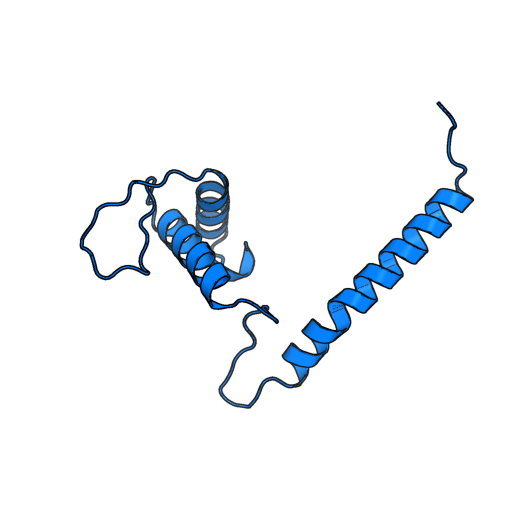unding box: 55×28×52 Å